Protein AF-A0A355DSI1-F1 (afdb_monomer_lite)

Radius of gyration: 12.26 Å; chains: 1; bounding box: 28×12×33 Å

Secondary structure (DSSP, 8-state):
-GGG--TTPPPEEEES-GGGTT-HHHHHHHHHHHHHHHHTHHHHTT--EEEE-

pLDDT: mean 93.26, std 8.31, range [58.66, 98.12]

Foldseek 3Di:
DLVPQDQQAFEAEDADCPVCPVPPVSVVQQVVVVVVCVVVVNVRGSVYYDYTD

Structure (mmCIF, N/CA/C/O backbone):
data_AF-A0A355DSI1-F1
#
_entry.id   AF-A0A355DSI1-F1
#
loop_
_atom_site.group_PDB
_atom_site.id
_atom_site.type_symbol
_atom_site.label_atom_id
_atom_site.label_alt_id
_atom_site.label_comp_id
_atom_site.label_asym_id
_atom_site.label_entity_id
_atom_site.label_seq_id
_atom_site.pdbx_PDB_ins_code
_atom_site.Cartn_x
_atom_site.Cartn_y
_atom_site.Cartn_z
_atom_site.occupancy
_atom_site.B_iso_or_equiv
_atom_site.auth_seq_id
_atom_site.auth_comp_id
_atom_site.auth_asym_id
_atom_site.auth_atom_id
_atom_site.pdbx_PDB_model_num
ATOM 1 N N . ILE A 1 1 ? 3.839 -2.314 16.302 1.00 58.66 1 ILE A N 1
ATOM 2 C CA . ILE A 1 1 ? 2.995 -1.818 15.175 1.00 58.66 1 ILE A CA 1
ATOM 3 C C . ILE A 1 1 ? 1.684 -2.590 15.036 1.00 58.66 1 ILE A C 1
ATOM 5 O O . ILE A 1 1 ? 0.657 -1.938 15.021 1.00 58.66 1 ILE A O 1
ATOM 9 N N . ARG A 1 2 ? 1.658 -3.932 14.925 1.00 59.03 2 ARG A N 1
ATOM 10 C CA . ARG A 1 2 ? 0.375 -4.660 14.774 1.00 59.03 2 ARG A CA 1
ATOM 11 C C . ARG A 1 2 ? -0.511 -4.629 16.027 1.00 59.03 2 ARG A C 1
ATOM 13 O O . ARG A 1 2 ? -1.725 -4.613 15.895 1.00 59.03 2 ARG A O 1
ATOM 20 N N . GLU A 1 3 ? 0.103 -4.600 17.205 1.00 66.50 3 GLU A N 1
ATOM 21 C CA . GLU A 1 3 ? -0.584 -4.701 18.502 1.00 66.50 3 GLU A CA 1
ATOM 22 C C . GLU A 1 3 ? -1.356 -3.435 18.914 1.00 66.50 3 GLU A C 1
ATOM 24 O O . GLU A 1 3 ? -2.217 -3.517 19.777 1.00 66.50 3 GLU A O 1
ATOM 29 N N . GLU A 1 4 ? -1.115 -2.292 18.262 1.00 80.88 4 GLU A N 1
ATOM 30 C CA . GLU A 1 4 ? -1.803 -1.015 18.542 1.00 80.88 4 GLU A CA 1
ATOM 31 C C . GLU A 1 4 ? -2.838 -0.637 17.469 1.00 80.88 4 GLU A C 1
ATOM 33 O O . GLU A 1 4 ? -3.372 0.471 17.461 1.00 80.88 4 GLU 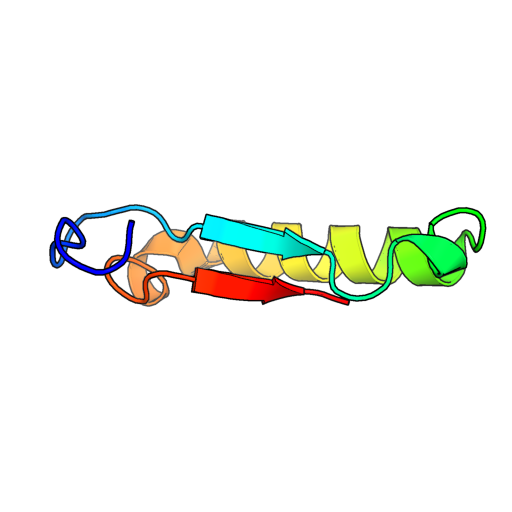A O 1
ATOM 38 N N . ASN A 1 5 ? -3.107 -1.534 16.519 1.00 88.50 5 ASN A N 1
ATOM 39 C CA . ASN A 1 5 ? -4.068 -1.269 15.456 1.00 88.50 5 ASN A CA 1
ATOM 40 C C . ASN A 1 5 ? -5.498 -1.268 16.020 1.00 88.50 5 ASN A C 1
ATOM 42 O O . ASN A 1 5 ? -5.922 -2.236 16.651 1.00 88.50 5 ASN A O 1
ATOM 46 N N . THR A 1 6 ? -6.253 -0.205 15.759 1.00 92.06 6 THR A N 1
ATOM 47 C CA . THR A 1 6 ? -7.666 -0.073 16.131 1.00 92.06 6 THR A CA 1
ATOM 48 C C . THR A 1 6 ? -8.536 -0.035 14.877 1.00 92.06 6 THR A C 1
ATOM 50 O O . THR A 1 6 ? -8.038 0.133 13.766 1.00 92.06 6 THR A O 1
ATOM 53 N N . SER A 1 7 ? -9.857 -0.150 15.029 1.00 93.06 7 SER A N 1
ATOM 54 C CA . SER A 1 7 ? -10.795 -0.073 13.897 1.00 93.06 7 SER A CA 1
ATOM 55 C C . SER A 1 7 ? -10.750 1.259 13.137 1.00 93.06 7 SER A C 1
ATOM 57 O O . SER A 1 7 ? -11.221 1.325 12.007 1.00 93.06 7 SER A O 1
ATOM 59 N N . THR A 1 8 ? -10.183 2.315 13.726 1.00 94.25 8 THR A N 1
ATOM 60 C CA . THR A 1 8 ? -10.091 3.647 13.112 1.00 94.25 8 THR A CA 1
ATOM 61 C C . THR A 1 8 ? -8.686 3.998 12.630 1.00 94.25 8 THR A C 1
ATOM 63 O O . THR A 1 8 ? -8.514 5.019 11.953 1.00 94.25 8 THR A O 1
ATOM 66 N N . SER A 1 9 ? -7.690 3.162 12.943 1.00 95.06 9 SER A N 1
ATOM 67 C CA . SER A 1 9 ? -6.302 3.348 12.526 1.00 95.06 9 SER A CA 1
ATOM 68 C C . SER A 1 9 ? -6.181 3.445 11.009 1.00 95.06 9 SER A C 1
ATOM 70 O O . SER A 1 9 ? -6.824 2.706 10.264 1.00 95.06 9 SER A O 1
ATOM 72 N N . LEU A 1 10 ? -5.316 4.344 10.544 1.00 95.19 10 LEU A N 1
ATOM 73 C CA . LEU A 1 10 ? -4.942 4.405 9.134 1.00 95.19 10 LEU A CA 1
ATOM 74 C C . LEU A 1 10 ? -4.059 3.206 8.761 1.00 95.19 10 LEU A C 1
ATOM 76 O O . LEU A 1 10 ? -3.284 2.733 9.601 1.00 95.19 10 LEU A O 1
ATOM 80 N N . PRO A 1 11 ? -4.129 2.728 7.508 1.00 95.00 11 PRO A N 1
ATOM 81 C CA . PRO A 1 11 ? -3.262 1.658 7.060 1.00 95.00 11 PRO A CA 1
ATOM 82 C C . PRO A 1 11 ? -1.803 2.126 6.971 1.00 95.00 11 PRO A C 1
ATOM 84 O O . PRO A 1 11 ? -1.500 3.239 6.541 1.00 95.00 11 PRO A O 1
ATOM 87 N N . VAL A 1 12 ? -0.876 1.237 7.318 1.00 94.56 12 VAL A N 1
ATOM 88 C CA . VAL A 1 12 ? 0.556 1.416 7.063 1.00 94.56 12 VAL A CA 1
ATOM 89 C C . VAL A 1 12 ? 0.865 0.847 5.686 1.00 94.56 12 VAL A C 1
ATOM 91 O O . VAL A 1 12 ? 0.761 -0.362 5.477 1.00 94.56 12 VAL A O 1
ATOM 94 N N . LEU A 1 13 ? 1.278 1.700 4.753 1.00 95.38 13 LEU A N 1
ATOM 95 C CA . LEU A 1 13 ? 1.648 1.276 3.404 1.00 95.38 13 LEU A CA 1
ATOM 96 C C . LEU A 1 13 ? 3.136 0.926 3.349 1.00 95.38 13 LEU A C 1
ATOM 98 O O . LEU A 1 13 ? 3.980 1.667 3.845 1.00 95.38 13 LEU A O 1
ATOM 102 N N . THR A 1 14 ? 3.467 -0.225 2.770 1.00 95.44 14 THR A N 1
ATOM 103 C CA . THR A 1 14 ? 4.850 -0.679 2.570 1.00 95.44 14 THR A CA 1
ATOM 104 C C . THR A 1 14 ? 5.086 -0.939 1.089 1.00 95.44 14 THR A C 1
ATOM 106 O O . THR A 1 14 ? 4.366 -1.729 0.488 1.00 95.44 14 THR A O 1
ATOM 109 N N . ILE A 1 15 ? 6.089 -0.276 0.513 1.00 95.31 15 ILE A N 1
ATOM 110 C CA . ILE A 1 15 ? 6.560 -0.522 -0.858 1.00 95.31 15 ILE A CA 1
ATOM 111 C C . ILE A 1 15 ? 7.384 -1.810 -0.834 1.00 95.31 15 ILE A C 1
ATOM 113 O O . ILE A 1 15 ? 8.352 -1.903 -0.078 1.00 95.31 15 ILE A O 1
ATOM 117 N N . GLY A 1 16 ? 6.964 -2.820 -1.596 1.00 93.50 16 GLY A N 1
ATOM 118 C CA . GLY A 1 16 ? 7.467 -4.186 -1.438 1.00 93.50 16 GLY A CA 1
ATOM 119 C C . GLY A 1 16 ? 8.881 -4.417 -1.974 1.00 93.50 16 GLY A C 1
ATOM 120 O O . GLY A 1 16 ? 9.660 -5.139 -1.359 1.00 93.50 16 GLY A O 1
ATOM 121 N N . THR A 1 17 ? 9.228 -3.808 -3.108 1.00 93.69 17 THR A N 1
ATOM 122 C CA . THR A 1 17 ? 10.455 -4.102 -3.872 1.00 93.69 17 THR A CA 1
ATOM 123 C C . THR A 1 17 ? 11.294 -2.843 -4.101 1.00 93.69 17 THR A C 1
ATOM 125 O O . THR A 1 17 ? 11.364 -2.307 -5.208 1.00 93.69 17 THR A O 1
ATOM 128 N N . LEU A 1 18 ? 11.982 -2.377 -3.056 1.00 91.31 18 LEU A N 1
ATOM 129 C CA . LEU A 1 18 ? 12.808 -1.162 -3.121 1.00 91.31 18 LEU A CA 1
ATOM 130 C C . LEU A 1 18 ? 13.866 -1.191 -4.239 1.00 91.31 18 LEU A C 1
ATOM 132 O O . LEU A 1 18 ? 14.120 -0.157 -4.853 1.00 91.31 18 LEU A O 1
ATOM 136 N N . ASP A 1 19 ? 14.411 -2.361 -4.580 1.00 94.62 19 ASP A N 1
ATOM 137 C CA . ASP A 1 19 ? 15.384 -2.513 -5.675 1.00 94.62 19 ASP A CA 1
ATOM 138 C C . ASP A 1 19 ? 14.820 -2.097 -7.042 1.00 94.62 19 ASP A C 1
ATOM 140 O O . ASP A 1 19 ? 15.554 -1.683 -7.940 1.00 94.62 19 ASP A O 1
ATOM 144 N N . ARG A 1 20 ? 13.493 -2.164 -7.203 1.00 94.88 20 ARG A N 1
ATOM 145 C CA . ARG A 1 20 ? 12.792 -1.745 -8.418 1.00 94.88 20 ARG A CA 1
ATOM 146 C C . ARG A 1 20 ? 12.383 -0.281 -8.394 1.00 94.88 20 ARG A C 1
ATOM 148 O O . ARG A 1 20 ? 11.812 0.195 -9.369 1.00 94.88 20 ARG A O 1
ATOM 155 N N . PHE A 1 21 ? 12.700 0.475 -7.345 1.00 93.25 21 PHE A N 1
ATOM 156 C CA . PHE A 1 21 ? 12.273 1.868 -7.245 1.00 93.25 21 PHE A CA 1
ATOM 157 C C . PHE A 1 21 ? 12.881 2.772 -8.331 1.00 93.25 21 PHE A C 1
ATOM 159 O O . PHE A 1 21 ? 12.335 3.835 -8.611 1.00 93.25 21 PHE A O 1
ATOM 166 N N . SER A 1 22 ? 13.963 2.355 -9.000 1.00 95.56 22 SER A N 1
ATOM 167 C CA . SER A 1 22 ? 14.521 3.029 -10.182 1.00 95.56 22 SER A CA 1
ATOM 168 C C . SER A 1 22 ? 13.662 2.858 -11.450 1.00 95.56 22 SER A C 1
ATOM 170 O O . SER A 1 22 ? 13.658 3.752 -12.303 1.00 95.56 22 SER A O 1
ATOM 172 N N . ASP A 1 23 ? 12.857 1.795 -11.545 1.00 97.69 23 ASP A N 1
ATOM 173 C CA . ASP A 1 23 ? 11.920 1.532 -12.641 1.00 97.69 23 ASP A CA 1
ATOM 174 C C . ASP A 1 23 ? 10.721 2.493 -12.555 1.00 97.69 23 ASP A C 1
ATOM 176 O O . ASP A 1 23 ? 9.939 2.496 -11.601 1.00 97.69 23 ASP A O 1
ATOM 180 N N . ARG A 1 24 ? 10.564 3.335 -13.583 1.00 97.38 24 ARG A N 1
ATOM 181 C CA . ARG A 1 24 ? 9.456 4.295 -13.672 1.00 97.38 24 ARG A CA 1
ATOM 182 C C . ARG A 1 24 ? 8.096 3.601 -13.597 1.00 97.38 24 ARG A C 1
ATOM 184 O O . ARG A 1 24 ? 7.224 4.089 -12.885 1.00 97.38 24 ARG A O 1
ATOM 191 N N . LYS A 1 25 ? 7.918 2.485 -14.308 1.00 97.69 25 LYS A N 1
ATOM 192 C CA . LYS A 1 25 ? 6.637 1.768 -14.367 1.00 97.69 25 LYS A CA 1
ATOM 193 C C . LYS A 1 25 ? 6.261 1.232 -12.993 1.00 97.69 25 LYS A C 1
ATOM 195 O O . LYS A 1 25 ? 5.098 1.261 -12.607 1.00 97.69 25 LYS A O 1
ATOM 200 N N . TYR A 1 26 ? 7.256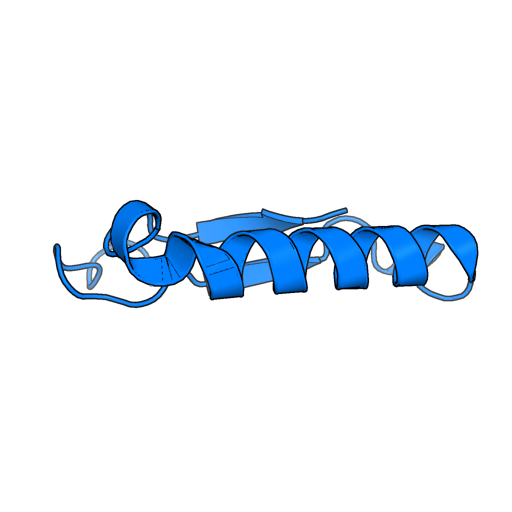 0.771 -12.248 1.00 97.69 26 TYR A N 1
ATOM 201 C CA . TYR A 1 26 ? 7.070 0.312 -10.884 1.00 97.69 26 TYR A CA 1
ATOM 202 C C . TYR A 1 26 ? 6.627 1.459 -9.958 1.00 97.69 26 TYR A C 1
ATOM 204 O O . TYR A 1 26 ? 5.610 1.328 -9.283 1.00 97.69 26 TYR A O 1
ATOM 212 N N . ARG A 1 27 ? 7.273 2.634 -10.020 1.00 97.00 27 ARG A N 1
ATOM 213 C CA . ARG A 1 27 ? 6.822 3.818 -9.257 1.00 97.00 27 ARG A CA 1
ATOM 214 C C . ARG A 1 27 ? 5.401 4.260 -9.618 1.00 97.00 27 ARG A C 1
ATOM 216 O O . ARG A 1 27 ? 4.642 4.654 -8.737 1.00 97.00 27 ARG A O 1
ATOM 223 N N . GLU A 1 28 ? 5.032 4.186 -10.896 1.00 98.12 28 GLU A N 1
ATOM 224 C CA . GLU A 1 28 ? 3.666 4.482 -11.348 1.00 98.12 28 GLU A CA 1
ATOM 225 C C . GLU A 1 28 ? 2.650 3.502 -10.751 1.00 98.12 28 GLU A C 1
ATOM 227 O O . GLU A 1 28 ? 1.589 3.925 -10.300 1.00 98.12 28 GLU A O 1
ATOM 232 N N . GLN A 1 29 ? 2.988 2.214 -10.657 1.00 97.62 29 GLN A N 1
ATOM 233 C CA . GLN A 1 29 ? 2.146 1.223 -9.983 1.00 97.62 29 GLN A CA 1
ATOM 234 C C . GLN A 1 29 ? 1.990 1.524 -8.486 1.00 97.62 29 GLN A C 1
ATOM 236 O O . GLN A 1 29 ? 0.869 1.452 -7.979 1.00 97.62 29 GLN A O 1
ATOM 241 N N . CYS A 1 30 ? 3.067 1.910 -7.786 1.00 97.38 30 CYS A N 1
ATOM 242 C CA . CYS A 1 30 ? 2.978 2.353 -6.389 1.00 97.38 30 CYS A CA 1
ATOM 243 C C . CYS A 1 30 ? 2.012 3.541 -6.248 1.00 97.38 30 CYS A C 1
ATOM 245 O O . CYS A 1 30 ? 1.161 3.545 -5.362 1.00 97.38 30 CYS A O 1
ATOM 247 N N . ALA A 1 31 ? 2.129 4.535 -7.136 1.00 97.56 31 ALA A N 1
ATOM 248 C CA . ALA A 1 31 ? 1.309 5.743 -7.109 1.00 97.56 31 ALA A CA 1
ATOM 249 C C . ALA A 1 31 ? -0.174 5.447 -7.370 1.00 97.56 31 ALA A C 1
ATOM 251 O O . ALA A 1 31 ? -1.024 5.936 -6.630 1.00 97.56 31 ALA A O 1
ATOM 252 N N . VAL A 1 32 ? -0.491 4.607 -8.362 1.00 98.12 32 VAL A N 1
ATOM 253 C CA . VAL A 1 32 ? -1.875 4.182 -8.638 1.00 98.12 32 VAL A CA 1
ATOM 254 C C . VAL A 1 32 ? -2.477 3.489 -7.418 1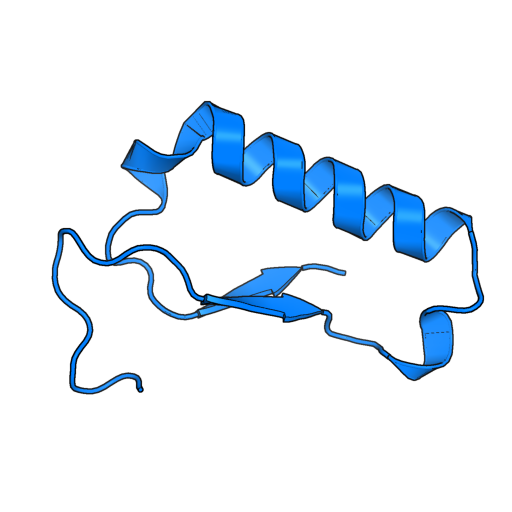.00 98.12 32 VAL A C 1
ATOM 256 O O . VAL A 1 32 ? -3.552 3.873 -6.970 1.00 98.12 32 VAL A O 1
ATOM 259 N N . ARG A 1 33 ? -1.758 2.538 -6.807 1.00 97.50 33 ARG A N 1
ATOM 260 C CA . ARG A 1 33 ? -2.251 1.843 -5.606 1.00 97.50 33 ARG A CA 1
ATOM 261 C C . ARG A 1 33 ? -2.429 2.776 -4.413 1.00 97.50 33 ARG A C 1
ATOM 263 O O . ARG A 1 33 ? -3.364 2.589 -3.641 1.00 97.50 33 ARG A O 1
ATOM 270 N N . LEU A 1 34 ? -1.561 3.774 -4.262 1.00 97.12 34 LEU A N 1
ATOM 271 C CA . LEU A 1 34 ? -1.702 4.794 -3.226 1.00 97.12 34 LEU A CA 1
ATOM 272 C C . LEU A 1 34 ? -2.976 5.626 -3.434 1.00 97.12 34 LEU A C 1
ATOM 274 O O . LEU A 1 34 ? -3.720 5.835 -2.480 1.00 97.12 34 LEU A O 1
ATOM 278 N N . VAL A 1 35 ? -3.257 6.050 -4.669 1.00 97.94 35 VAL A N 1
ATOM 279 C CA . VAL A 1 35 ? -4.480 6.795 -5.004 1.00 97.94 35 VAL A CA 1
ATOM 280 C C . VAL A 1 35 ? -5.728 5.939 -4.785 1.00 97.94 35 VAL A C 1
ATOM 282 O O . VAL A 1 35 ? -6.658 6.418 -4.144 1.00 97.94 35 VAL A O 1
ATOM 285 N N . ASP A 1 36 ? -5.736 4.675 -5.223 1.00 97.12 36 ASP A N 1
ATOM 286 C CA . ASP A 1 36 ? -6.861 3.752 -4.996 1.00 97.12 36 ASP A CA 1
ATOM 287 C C . ASP A 1 36 ? -7.218 3.648 -3.504 1.00 97.12 36 ASP A C 1
ATOM 289 O O . ASP A 1 36 ? -8.388 3.696 -3.130 1.00 97.12 36 ASP A O 1
ATOM 293 N N . ILE A 1 37 ? -6.203 3.529 -2.640 1.00 97.00 37 ILE A N 1
ATOM 294 C CA . ILE A 1 37 ? -6.391 3.420 -1.187 1.00 97.00 37 ILE A CA 1
ATOM 295 C C . ILE A 1 37 ? -6.905 4.735 -0.597 1.00 97.00 37 ILE A C 1
ATOM 297 O O . ILE A 1 37 ? -7.751 4.710 0.289 1.00 97.00 37 ILE A O 1
ATOM 301 N N . LEU A 1 38 ? -6.414 5.884 -1.070 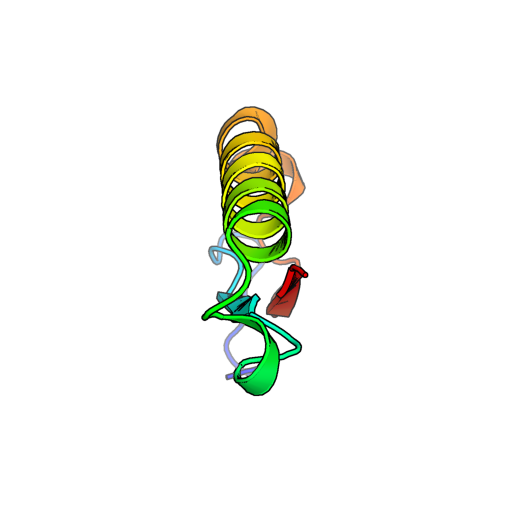1.00 96.25 38 LEU A N 1
ATOM 302 C CA . LEU A 1 38 ? -6.8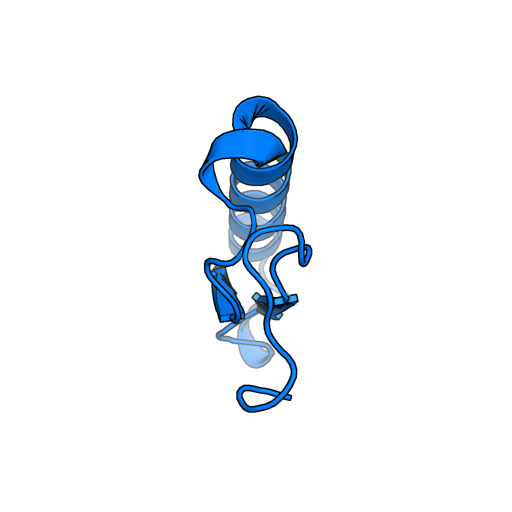75 7.190 -0.593 1.00 96.25 38 LEU A CA 1
ATOM 303 C C . LEU A 1 38 ? -8.326 7.479 -0.994 1.00 96.25 38 LEU A C 1
ATOM 305 O O . LEU A 1 38 ? -9.058 8.076 -0.208 1.00 96.25 38 LEU A O 1
ATOM 309 N N . LEU A 1 39 ? -8.741 7.056 -2.192 1.00 97.88 39 LEU A N 1
ATOM 310 C CA . LEU A 1 39 ? -10.109 7.242 -2.684 1.00 97.88 39 LEU A CA 1
ATOM 311 C C . LEU A 1 39 ? -11.136 6.393 -1.929 1.00 97.88 39 LEU A C 1
ATOM 313 O O . LEU A 1 39 ? -12.301 6.775 -1.873 1.00 97.88 39 LEU A O 1
ATOM 317 N N . ASP A 1 40 ? -10.704 5.282 -1.333 1.00 96.56 40 ASP A N 1
ATOM 318 C CA . ASP A 1 40 ? -11.566 4.360 -0.592 1.00 96.56 40 ASP A CA 1
ATOM 319 C C . ASP A 1 40 ? -11.080 4.136 0.853 1.00 96.56 40 ASP A C 1
ATOM 321 O O . ASP A 1 40 ? -11.189 3.051 1.423 1.00 96.56 40 ASP A O 1
ATOM 325 N N . LEU A 1 41 ? -10.493 5.177 1.456 1.00 95.69 41 LEU A N 1
ATOM 326 C CA . LEU A 1 41 ? -9.747 5.080 2.716 1.00 95.69 41 LEU A CA 1
ATOM 327 C C . LEU A 1 41 ? -10.561 4.491 3.872 1.00 95.69 41 LEU A C 1
ATOM 329 O O . LEU A 1 41 ? -10.007 3.792 4.720 1.00 95.69 41 LEU A O 1
ATOM 333 N N . GLU A 1 42 ? -11.865 4.755 3.903 1.00 95.94 42 GLU A N 1
ATOM 334 C CA . GLU A 1 42 ? -12.758 4.248 4.945 1.00 95.94 42 GLU A CA 1
ATOM 335 C C . GLU A 1 42 ? -12.828 2.714 4.947 1.00 95.94 42 GLU A C 1
ATOM 337 O O . GLU A 1 42 ? -12.813 2.110 6.018 1.00 95.94 42 GLU A O 1
ATOM 342 N N . ASN A 1 43 ? -12.764 2.071 3.776 1.00 95.75 43 ASN A N 1
ATOM 343 C CA . ASN A 1 43 ? -12.695 0.611 3.668 1.00 95.75 43 ASN A CA 1
ATOM 344 C C . ASN A 1 43 ? -11.317 0.037 4.048 1.00 95.75 43 ASN A C 1
ATOM 346 O O . ASN A 1 43 ? -11.183 -1.171 4.243 1.00 95.75 43 ASN A O 1
ATOM 350 N N . TYR A 1 44 ? -10.293 0.885 4.181 1.00 95.25 44 TYR A N 1
ATOM 351 C CA . TYR A 1 44 ? -8.938 0.485 4.568 1.00 95.25 44 TYR A CA 1
ATOM 352 C C . TYR A 1 44 ? -8.576 0.821 6.022 1.00 95.25 44 TYR A C 1
ATOM 354 O O . TYR A 1 44 ? -7.474 0.483 6.473 1.00 95.25 44 TYR A O 1
ATOM 362 N N . ARG A 1 45 ? -9.478 1.447 6.788 1.00 95.19 45 ARG A N 1
ATOM 363 C CA . ARG A 1 45 ? -9.258 1.683 8.221 1.00 95.19 45 ARG A CA 1
ATOM 364 C C . ARG A 1 45 ? -9.190 0.371 8.994 1.00 95.19 45 ARG A C 1
ATOM 366 O O . ARG A 1 45 ? -9.909 -0.582 8.716 1.00 95.19 45 ARG A O 1
ATOM 373 N N . GLY A 1 46 ? -8.278 0.304 9.958 1.00 94.12 46 GLY A N 1
ATOM 374 C CA . GLY A 1 46 ? -8.079 -0.866 10.812 1.00 94.12 46 GLY A CA 1
ATOM 375 C C . GLY A 1 46 ? -7.547 -2.113 10.100 1.00 94.12 46 GLY A C 1
ATOM 376 O O . GLY A 1 46 ? -7.332 -3.132 10.752 1.00 94.12 46 GLY A O 1
ATOM 377 N N . VAL A 1 47 ? -7.243 -2.049 8.798 1.00 93.75 47 VAL A N 1
ATOM 378 C CA . VAL A 1 47 ? -6.634 -3.162 8.043 1.00 93.75 47 VAL A CA 1
ATOM 379 C C . VAL A 1 47 ? -5.180 -3.413 8.475 1.00 93.75 47 VAL A C 1
ATOM 381 O O . VAL A 1 47 ? -4.640 -4.510 8.315 1.00 93.75 47 VAL A O 1
ATOM 384 N N . GLY A 1 48 ? -4.530 -2.418 9.085 1.00 93.12 48 GLY A N 1
ATOM 385 C CA . GLY A 1 48 ? -3.146 -2.513 9.532 1.00 93.12 48 GLY A CA 1
ATOM 386 C C . GLY A 1 48 ? -2.170 -2.291 8.378 1.00 93.12 48 GLY A C 1
ATOM 387 O O . GLY A 1 48 ? -2.160 -1.222 7.781 1.00 93.12 48 GLY A O 1
ATOM 388 N N . ARG A 1 49 ? -1.295 -3.259 8.078 1.00 94.25 49 ARG A N 1
ATOM 389 C CA . ARG A 1 49 ? -0.252 -3.088 7.049 1.00 94.25 49 ARG A CA 1
ATOM 390 C C . ARG A 1 49 ? -0.704 -3.618 5.691 1.00 94.25 49 ARG A C 1
ATOM 392 O O . ARG A 1 49 ? -1.096 -4.776 5.591 1.00 94.25 49 ARG A O 1
ATOM 399 N N . ILE A 1 50 ? -0.536 -2.801 4.655 1.00 94.88 50 ILE A N 1
ATOM 400 C CA . ILE A 1 50 ? -0.806 -3.141 3.257 1.00 94.88 50 ILE A CA 1
ATOM 401 C C . ILE A 1 50 ? 0.497 -3.027 2.471 1.00 94.88 50 ILE A C 1
ATOM 403 O O . ILE A 1 50 ? 1.215 -2.032 2.576 1.00 94.88 50 ILE A O 1
ATOM 407 N N . PHE A 1 51 ? 0.798 -4.048 1.674 1.00 95.69 51 PHE A N 1
ATOM 408 C CA . PHE A 1 51 ? 1.913 -4.010 0.738 1.00 95.69 51 PHE A CA 1
ATOM 409 C C . PHE A 1 51 ? 1.409 -3.511 -0.611 1.00 95.69 51 PHE A C 1
ATOM 411 O O . PHE A 1 51 ? 0.475 -4.074 -1.184 1.00 95.69 51 PHE A O 1
ATOM 418 N N . ILE A 1 52 ? 2.016 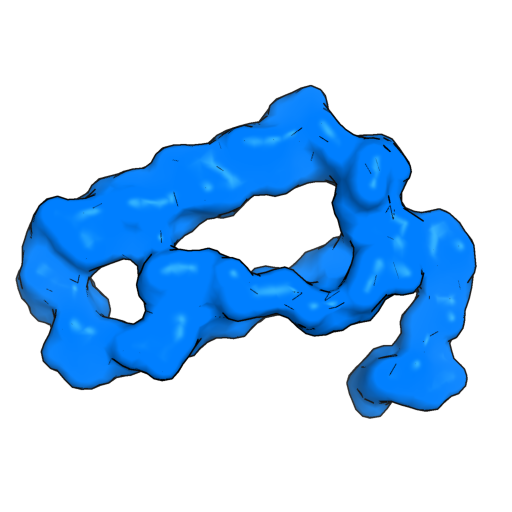-2.434 -1.091 1.00 96.00 52 ILE A N 1
ATOM 419 C CA . ILE A 1 52 ? 1.851 -1.947 -2.459 1.00 96.00 52 ILE A CA 1
ATOM 420 C C . ILE A 1 52 ? 3.085 -2.372 -3.259 1.00 96.00 52 ILE A C 1
ATOM 422 O O . ILE A 1 52 ? 4.105 -2.662 -2.622 1.00 96.00 52 ILE A O 1
ATOM 426 N N . PRO A 1 53 ? 2.980 -2.460 -4.604 1.00 94.06 53 PRO A N 1
ATOM 427 C CA . PRO A 1 53 ? 4.079 -2.840 -5.473 1.00 94.06 53 PRO A CA 1
ATOM 428 C C . PRO A 1 53 ? 5.389 -2.283 -4.979 1.00 94.06 53 PRO A C 1
ATOM 430 O O . PRO A 1 53 ? 5.482 -1.062 -4.735 1.00 94.06 53 PRO A O 1
#

Sequence (53 aa):
IREENTSTSLPVLTIGTLDRFSDRKYREQCAVRLVDILLDLENYRGVGRIFIP